Protein AF-A0A7Y5CDB3-F1 (afdb_monomer_lite)

Foldseek 3Di:
DFALDADPPPRDRDDKDQDPDPCPVVLVVCCVPVNDPVSVVVVVQSRQWIAHPPPRDIDGHPDQDADVLLVVLVVVLVVLVVVVVVVVVLVPDPCNCVVDPDDPVCVVVVVVCVVCVPVVCCVSVVVSVVSNVVSVCRNVVRSVVSSVVSVVVSVVCVPPPDPPPPPDDPPDDDDDDDD

Secondary structure (DSSP, 8-state):
---SS--TTT---S-EEE------THHHHIIIII-HHHHHHHHHHHTTEEEETTT--EEEPPPP---HHHHHHHHHHHHHHHHHHHHHHHHTSTTHHHHSPPPTTTHHHHHHHHH-HHHHHHHHHHHHHHHHHHHHHHHHHHHHHHHHHHHHHHHHGGG---------PPP-PPPP---

Structure (mmCIF, N/CA/C/O backbone):
data_AF-A0A7Y5CDB3-F1
#
_entry.id   AF-A0A7Y5CDB3-F1
#
loop_
_atom_site.group_PDB
_atom_site.id
_atom_site.type_symbol
_atom_site.label_atom_id
_atom_site.label_alt_id
_atom_site.label_comp_id
_atom_site.label_asym_id
_atom_site.label_entity_id
_atom_site.label_seq_id
_atom_site.pdbx_PDB_ins_code
_atom_site.Cartn_x
_atom_site.Cartn_y
_atom_site.Cartn_z
_atom_site.occupancy
_atom_site.B_iso_or_equiv
_atom_site.auth_seq_id
_atom_site.auth_comp_id
_atom_site.auth_asym_id
_atom_site.auth_atom_id
_atom_site.pdbx_PDB_model_num
ATOM 1 N N . MET A 1 1 ? -7.672 -7.671 26.912 1.00 63.53 1 MET A N 1
ATOM 2 C CA . MET A 1 1 ? -6.999 -6.680 26.036 1.00 63.53 1 MET A CA 1
ATOM 3 C C . MET A 1 1 ? -7.946 -5.506 25.843 1.00 63.53 1 MET A C 1
ATOM 5 O O . MET A 1 1 ? -9.115 -5.762 25.587 1.00 63.53 1 MET A O 1
ATOM 9 N N . LYS A 1 2 ? -7.475 -4.259 25.976 1.00 74.19 2 LYS A N 1
ATOM 10 C CA . LYS A 1 2 ? -8.302 -3.064 25.728 1.00 74.19 2 LYS A CA 1
ATOM 11 C C . LYS A 1 2 ? -8.372 -2.756 24.239 1.00 74.19 2 LYS A C 1
ATOM 13 O O . LYS A 1 2 ? -7.341 -2.780 23.561 1.00 74.19 2 LYS A O 1
ATOM 18 N N . TYR A 1 3 ? -9.566 -2.467 23.742 1.00 81.56 3 TYR A N 1
ATOM 19 C CA . TYR A 1 3 ? -9.772 -2.066 22.356 1.00 81.56 3 TYR A CA 1
ATOM 20 C C . TYR A 1 3 ? -9.602 -0.546 22.213 1.00 81.56 3 TYR A C 1
ATOM 22 O O . TYR A 1 3 ? -9.681 0.202 23.180 1.00 81.56 3 TYR A O 1
ATOM 30 N N . TYR A 1 4 ? -9.328 -0.069 20.996 1.00 79.25 4 TYR A N 1
ATOM 31 C CA . TYR A 1 4 ? -9.167 1.370 20.719 1.00 79.25 4 TYR A CA 1
ATOM 32 C C . TYR A 1 4 ? -10.506 2.118 20.600 1.00 79.25 4 TYR A C 1
ATOM 34 O O . TYR A 1 4 ? -10.528 3.291 20.246 1.00 79.25 4 TYR A O 1
ATOM 42 N N . PHE A 1 5 ? -11.619 1.425 20.822 1.00 83.94 5 PHE A N 1
ATOM 43 C CA . PHE A 1 5 ? -12.973 1.945 20.728 1.00 83.94 5 PHE A CA 1
ATOM 44 C C . PHE A 1 5 ? -13.783 1.442 21.923 1.00 83.94 5 PHE A C 1
ATOM 46 O O . PHE A 1 5 ? -13.434 0.431 22.531 1.00 83.94 5 PHE A O 1
ATOM 53 N N . GLN A 1 6 ? -14.859 2.156 22.236 1.00 86.81 6 GLN A N 1
ATOM 54 C CA . GLN A 1 6 ? -15.765 1.862 23.343 1.00 86.81 6 GLN A CA 1
ATOM 55 C C . GLN A 1 6 ? -17.145 1.483 22.813 1.00 86.81 6 GLN A C 1
ATOM 57 O O . GLN A 1 6 ? -17.542 1.923 21.731 1.00 86.81 6 GLN A O 1
ATOM 62 N N . CYS A 1 7 ? -17.895 0.706 23.594 1.00 88.44 7 CYS A N 1
ATOM 63 C CA . CYS A 1 7 ? -19.309 0.499 23.328 1.00 88.44 7 CYS A CA 1
ATOM 64 C C . CYS A 1 7 ? -20.045 1.853 23.387 1.00 88.44 7 CYS A C 1
ATOM 66 O O . CYS A 1 7 ? -19.911 2.573 24.380 1.00 88.44 7 CYS A O 1
ATOM 68 N N . PRO A 1 8 ? -20.852 2.222 22.377 1.00 87.12 8 PRO A N 1
ATOM 69 C CA . PRO A 1 8 ? -21.546 3.508 22.384 1.00 87.12 8 PRO A CA 1
ATOM 70 C C . PRO A 1 8 ? -22.568 3.628 23.525 1.00 87.12 8 PRO A C 1
ATOM 72 O O . PRO A 1 8 ? -22.784 4.746 23.999 1.00 87.12 8 PRO A O 1
ATOM 75 N N . HIS A 1 9 ? -23.128 2.501 23.985 1.00 90.06 9 HIS A N 1
ATOM 76 C CA . HIS A 1 9 ? -24.152 2.436 25.028 1.00 90.06 9 HIS A CA 1
ATOM 77 C C . HIS A 1 9 ? -23.565 2.345 26.445 1.00 90.06 9 HIS A C 1
ATOM 79 O O . HIS A 1 9 ? -23.739 3.277 27.220 1.00 90.06 9 HIS A O 1
ATOM 85 N N . CYS A 1 10 ? -22.818 1.283 26.779 1.00 88.88 10 CYS A N 1
ATOM 86 C CA . CYS A 1 10 ? -22.283 1.083 28.137 1.00 88.88 10 CYS A CA 1
ATOM 87 C C . CYS A 1 10 ? -20.869 1.649 28.370 1.00 88.88 10 CYS A C 1
ATOM 89 O O . CYS A 1 10 ? -20.342 1.523 29.469 1.00 88.88 10 CYS A O 1
ATOM 91 N N . LYS A 1 11 ? -20.227 2.242 27.350 1.00 85.38 11 LYS A N 1
ATOM 92 C CA . LYS A 1 11 ? -18.863 2.822 27.397 1.00 85.38 11 LYS A CA 1
ATOM 93 C C . LYS A 1 11 ? -17.719 1.864 27.756 1.00 85.38 11 LYS A C 1
ATOM 95 O O . LYS A 1 11 ? -16.574 2.303 27.834 1.00 85.38 11 LYS A O 1
ATOM 100 N N . GLN A 1 12 ? -17.982 0.567 27.883 1.00 87.50 12 GLN A N 1
ATOM 101 C CA . GLN A 1 12 ? -16.944 -0.435 28.114 1.00 87.50 12 GLN A CA 1
ATOM 102 C C . GLN A 1 12 ? -15.983 -0.530 26.913 1.00 87.50 12 GLN A C 1
ATOM 104 O O . GLN A 1 12 ? -16.419 -0.484 25.760 1.00 87.50 12 GLN A O 1
ATOM 109 N N . ASP A 1 13 ? -14.680 -0.650 27.177 1.00 83.81 13 ASP A N 1
ATOM 110 C CA . ASP A 1 13 ? -13.585 -0.811 26.198 1.00 83.81 13 ASP A CA 1
ATOM 111 C C . ASP A 1 13 ? -12.958 -2.221 26.212 1.00 83.81 13 ASP A C 1
ATOM 113 O O . ASP A 1 13 ? -11.983 -2.503 25.499 1.00 83.81 13 ASP A O 1
ATOM 117 N N . GLU A 1 14 ? -13.520 -3.115 27.021 1.00 79.31 14 GLU A N 1
ATOM 118 C CA . GLU A 1 14 ? -13.068 -4.481 27.258 1.00 79.31 14 GLU A CA 1
ATOM 119 C C . GLU A 1 14 ? -14.129 -5.486 26.785 1.00 79.31 14 GLU A C 1
ATOM 121 O O . GLU A 1 14 ? -15.318 -5.191 26.791 1.00 79.31 14 GLU A O 1
ATOM 126 N N . ALA A 1 15 ? -13.679 -6.667 26.345 1.00 83.75 15 ALA A N 1
ATOM 127 C CA . ALA A 1 15 ? -14.524 -7.793 25.931 1.00 83.75 15 ALA A CA 1
ATOM 128 C C . ALA A 1 15 ? -15.526 -7.489 24.789 1.00 83.75 15 ALA A C 1
ATOM 130 O O . ALA A 1 15 ? -16.730 -7.329 24.984 1.00 83.75 15 ALA A O 1
ATOM 131 N N . PHE A 1 16 ? -15.023 -7.498 23.550 1.00 88.88 16 PHE A N 1
ATOM 132 C CA . PHE A 1 16 ? -15.865 -7.538 22.350 1.00 88.88 16 PHE A CA 1
ATOM 133 C C . PHE A 1 16 ? -15.734 -8.888 21.654 1.00 88.88 16 PHE A C 1
ATOM 135 O O . PHE A 1 16 ? -14.619 -9.373 21.444 1.00 88.88 16 PHE A O 1
ATOM 142 N N . TYR A 1 17 ? -16.865 -9.453 21.241 1.00 90.06 17 TYR A N 1
ATOM 143 C CA . TYR A 1 17 ? -16.912 -10.694 20.477 1.00 90.06 17 TYR A CA 1
ATOM 144 C C . TYR A 1 17 ? -17.221 -10.404 19.003 1.00 90.06 17 TYR A C 1
ATOM 146 O O . TYR A 1 17 ? -18.023 -9.509 18.708 1.00 90.06 17 TYR A O 1
ATOM 154 N N . PRO A 1 18 ? -16.589 -11.123 18.059 1.00 86.44 18 PRO A N 1
ATOM 155 C CA . PRO A 1 18 ? -17.026 -11.089 16.671 1.00 86.44 18 PRO A CA 1
ATOM 156 C C . PRO A 1 18 ? -18.448 -11.651 16.580 1.00 86.44 18 PRO A C 1
ATOM 158 O O . PRO A 1 18 ? -18.768 -12.652 17.222 1.00 86.44 18 PRO A O 1
ATOM 161 N N . VAL A 1 19 ? -19.303 -11.007 15.788 1.00 84.25 19 VAL A N 1
ATOM 162 C CA . VAL A 1 19 ? -20.648 -11.525 15.523 1.00 84.25 19 VAL A CA 1
ATOM 163 C C . VAL A 1 19 ? -20.513 -12.676 14.531 1.00 84.25 19 VAL A C 1
ATOM 165 O O . VAL A 1 19 ? -20.134 -12.457 13.382 1.00 84.25 19 VAL A O 1
ATOM 168 N N . SER A 1 20 ? -20.806 -13.902 14.963 1.00 75.69 20 SER A N 1
ATOM 169 C CA . SER A 1 20 ? -20.933 -15.042 14.055 1.00 75.69 20 SER A CA 1
ATOM 170 C C . SER A 1 20 ? -22.286 -14.963 13.345 1.00 75.69 20 SER A C 1
ATOM 172 O O . SER A 1 20 ? -23.276 -15.535 13.802 1.00 75.69 20 SER A O 1
ATOM 174 N N . GLU A 1 21 ? -22.361 -14.215 12.248 1.00 70.44 21 GLU A N 1
ATOM 175 C CA . GLU A 1 21 ? -23.464 -14.397 11.303 1.00 70.44 21 GLU A CA 1
ATOM 176 C C . GLU A 1 21 ? -23.273 -15.757 10.621 1.00 70.44 21 GLU A C 1
ATOM 178 O O . GLU A 1 21 ? -22.163 -16.079 10.202 1.00 70.44 21 GLU A O 1
ATOM 183 N N . GLN A 1 22 ? -24.331 -16.567 10.505 1.00 65.44 22 GLN A N 1
ATOM 184 C CA . GLN A 1 22 ? -24.266 -17.779 9.687 1.00 65.44 22 GLN A CA 1
ATOM 185 C C . GLN A 1 22 ? -23.794 -17.394 8.279 1.00 65.44 22 GLN A C 1
ATOM 187 O O . GLN A 1 22 ? -24.375 -16.525 7.615 1.00 65.44 22 GLN A O 1
ATOM 192 N N . ASP A 1 23 ? -22.703 -18.016 7.838 1.00 63.00 23 ASP A N 1
ATOM 193 C CA . ASP A 1 23 ? -22.162 -17.875 6.493 1.00 63.00 23 ASP A CA 1
ATOM 194 C C . ASP A 1 23 ? -23.080 -18.603 5.507 1.00 63.00 23 ASP A C 1
ATOM 196 O O . ASP A 1 23 ? -22.761 -19.659 4.969 1.00 63.00 23 ASP A O 1
ATOM 200 N N . GLY A 1 24 ? -24.262 -18.034 5.253 1.00 67.19 24 GLY A N 1
ATOM 201 C CA . GLY A 1 24 ? -24.973 -18.323 4.016 1.00 67.19 24 GLY A CA 1
ATOM 202 C C . GLY A 1 24 ? -23.999 -18.012 2.885 1.00 67.19 24 GLY A C 1
ATOM 203 O O . GLY A 1 24 ? -23.435 -16.919 2.879 1.00 67.19 24 GLY A O 1
ATOM 204 N N . GLY A 1 25 ? -23.745 -18.968 1.985 1.00 80.62 25 GLY A N 1
ATOM 205 C CA . GLY A 1 25 ? -22.658 -18.980 0.985 1.00 80.62 25 GLY A CA 1
ATOM 206 C C . GLY A 1 25 ? -22.579 -17.802 -0.003 1.00 80.62 25 GLY A C 1
ATOM 207 O O . GLY A 1 25 ? -21.872 -17.883 -1.002 1.00 80.62 25 GLY A O 1
ATOM 208 N N . LEU A 1 26 ? -23.267 -16.698 0.278 1.00 82.75 26 LEU A N 1
ATOM 209 C CA . LEU A 1 26 ? -23.214 -15.396 -0.369 1.00 82.75 26 LEU A CA 1
ATOM 210 C C . LEU A 1 26 ? -21.781 -14.891 -0.576 1.00 82.75 26 LEU A C 1
ATOM 212 O O . LEU A 1 26 ? -21.491 -14.350 -1.635 1.00 82.75 26 LEU A O 1
ATOM 216 N N . GLY A 1 27 ? -20.869 -15.103 0.382 1.00 82.62 27 GLY A N 1
ATOM 217 C CA . GLY A 1 27 ? -19.456 -14.740 0.216 1.00 82.62 27 GLY A CA 1
ATOM 218 C C . GLY A 1 27 ? -18.797 -15.484 -0.951 1.00 82.62 27 GLY A C 1
ATOM 219 O O . GLY A 1 27 ? -18.164 -14.865 -1.803 1.00 82.62 27 GLY A O 1
ATOM 220 N N . CYS A 1 28 ? -19.010 -16.799 -1.046 1.00 83.56 28 CYS A N 1
ATOM 221 C CA . CYS A 1 28 ? -18.522 -17.598 -2.171 1.00 83.56 28 CYS A CA 1
ATOM 222 C C . CYS A 1 28 ? -19.228 -17.226 -3.480 1.00 83.56 28 CYS A C 1
ATOM 224 O O . CYS A 1 28 ? -18.566 -17.087 -4.503 1.00 83.56 28 CYS A O 1
ATOM 226 N N . ALA A 1 29 ? -20.545 -17.003 -3.454 1.00 87.06 29 ALA A N 1
ATOM 227 C CA . ALA A 1 29 ? -21.282 -16.556 -4.633 1.00 87.06 29 ALA A CA 1
ATOM 228 C C . ALA A 1 29 ? -20.768 -15.198 -5.146 1.00 87.06 29 ALA A C 1
ATOM 230 O O . ALA A 1 29 ? -20.569 -15.033 -6.344 1.00 87.06 29 ALA A O 1
ATOM 231 N N . LEU A 1 30 ? -20.472 -14.246 -4.259 1.00 86.50 30 LEU A N 1
ATOM 232 C CA . LEU A 1 30 ? -19.885 -12.955 -4.628 1.00 86.50 30 LEU A CA 1
ATOM 233 C C . LEU A 1 30 ? -18.486 -13.102 -5.224 1.00 86.50 30 LEU A C 1
ATOM 235 O O . LEU A 1 30 ? -18.168 -12.399 -6.177 1.00 86.50 30 LEU A O 1
ATOM 239 N N . LEU A 1 31 ? -17.669 -14.022 -4.710 1.00 87.38 31 LEU A N 1
ATOM 240 C CA . LEU A 1 31 ? -16.352 -14.294 -5.282 1.00 87.38 31 LEU A CA 1
ATOM 241 C C . LEU A 1 31 ? -16.459 -14.882 -6.696 1.00 87.38 31 LEU A C 1
ATOM 243 O O . LEU A 1 31 ? -15.738 -14.446 -7.589 1.00 87.38 31 LEU A O 1
ATOM 247 N N . VAL A 1 32 ? -17.365 -15.843 -6.897 1.00 89.62 32 VAL A N 1
ATOM 248 C CA . VAL A 1 32 ? -17.534 -16.556 -8.174 1.00 89.62 32 VAL A CA 1
ATOM 249 C C . VAL A 1 32 ? -18.219 -15.684 -9.230 1.00 89.62 32 VAL A C 1
ATOM 251 O O . VAL A 1 32 ? -17.767 -15.652 -10.369 1.00 89.62 32 VAL A O 1
ATOM 254 N N . PHE A 1 33 ? -19.285 -14.963 -8.869 1.00 90.06 33 PHE A N 1
ATOM 255 C CA . PHE A 1 33 ? -20.099 -14.197 -9.821 1.00 90.06 33 PHE A CA 1
ATOM 256 C C . PHE A 1 33 ? -19.750 -12.704 -9.881 1.00 90.06 33 PHE A C 1
ATOM 258 O O . PHE A 1 33 ? -19.942 -12.078 -10.918 1.00 90.06 33 PHE A O 1
ATOM 265 N N . GLY A 1 34 ? -19.247 -12.117 -8.791 1.00 84.50 34 GLY A N 1
ATOM 266 C CA . GLY A 1 34 ? -18.877 -10.697 -8.717 1.00 84.50 34 GLY A CA 1
ATOM 267 C C . GLY A 1 34 ? -17.373 -10.430 -8.842 1.00 84.50 34 GLY A C 1
ATOM 268 O O . GLY A 1 34 ? -16.965 -9.301 -9.115 1.00 84.50 34 GLY A O 1
ATOM 269 N N . GLY A 1 35 ? -16.532 -11.447 -8.650 1.00 88.44 35 GLY A N 1
ATOM 270 C CA . GLY A 1 35 ? -15.079 -11.308 -8.647 1.00 88.44 35 GLY A CA 1
ATOM 271 C C . GLY A 1 35 ? -14.511 -10.738 -7.340 1.00 88.44 35 GLY A C 1
ATOM 272 O O . GLY A 1 35 ? -15.189 -10.595 -6.321 1.00 88.44 35 GLY A O 1
ATOM 273 N N . LEU A 1 36 ? -13.214 -10.415 -7.363 1.00 81.94 36 LEU A N 1
ATOM 274 C CA . LEU A 1 36 ? -12.442 -10.082 -6.157 1.00 81.94 36 LEU A CA 1
ATOM 275 C C . LEU A 1 36 ? -12.885 -8.777 -5.481 1.00 81.94 36 LEU A C 1
ATOM 277 O O . LEU A 1 36 ? -12.948 -8.716 -4.256 1.00 81.94 36 LEU A O 1
ATOM 281 N N . ILE A 1 37 ? -13.199 -7.734 -6.254 1.00 84.50 37 ILE A N 1
ATOM 282 C CA . ILE A 1 37 ? -13.542 -6.410 -5.709 1.00 84.50 37 ILE A CA 1
ATOM 283 C C . ILE A 1 37 ? -14.800 -6.467 -4.822 1.00 84.50 37 ILE A C 1
ATOM 285 O O . ILE A 1 37 ? -14.699 -6.106 -3.645 1.00 84.50 37 ILE A O 1
ATOM 289 N N . PRO A 1 38 ? -15.971 -6.928 -5.307 1.00 82.12 38 PRO A N 1
ATOM 290 C CA . PRO A 1 38 ? -17.166 -7.003 -4.468 1.00 82.12 38 PRO A CA 1
ATOM 291 C C . PRO A 1 38 ? -17.021 -8.016 -3.330 1.00 82.12 38 PRO A C 1
ATOM 293 O O . PRO A 1 38 ? -17.551 -7.772 -2.248 1.00 82.12 38 PRO A O 1
ATOM 296 N N . PHE A 1 39 ? -16.250 -9.093 -3.514 1.00 84.69 39 PHE A N 1
ATOM 297 C CA . PHE A 1 39 ? -15.929 -10.022 -2.430 1.00 84.69 39 PHE A CA 1
ATOM 298 C C . PHE A 1 39 ? -15.174 -9.339 -1.278 1.00 84.69 39 PHE A C 1
ATOM 300 O O . PHE A 1 39 ? -15.573 -9.463 -0.119 1.00 84.69 39 PHE A O 1
ATOM 307 N N . PHE A 1 40 ? -14.120 -8.572 -1.578 1.00 83.19 40 PHE A N 1
ATOM 308 C CA . PHE A 1 40 ? -13.369 -7.841 -0.554 1.00 83.19 40 PHE A CA 1
ATOM 309 C C . PHE A 1 40 ? -14.214 -6.766 0.133 1.00 83.19 40 PHE A C 1
ATOM 311 O O . PHE A 1 40 ? -14.093 -6.577 1.345 1.00 83.19 40 PHE A O 1
ATOM 318 N N . LEU A 1 41 ? -15.080 -6.075 -0.614 1.00 83.31 41 LEU A N 1
ATOM 319 C CA . LEU A 1 41 ? -16.009 -5.099 -0.040 1.00 83.31 41 LEU A CA 1
ATOM 320 C C . LEU A 1 41 ? -17.002 -5.768 0.918 1.00 83.31 41 LEU A C 1
ATOM 322 O O . LEU A 1 41 ? -17.191 -5.279 2.032 1.00 83.31 41 LEU A O 1
ATOM 326 N N . PHE A 1 42 ? -17.569 -6.909 0.523 1.00 83.75 42 PHE A N 1
ATOM 327 C CA . PHE A 1 42 ? -18.494 -7.680 1.350 1.00 83.75 42 PHE A CA 1
ATOM 328 C C . PHE A 1 42 ? -17.828 -8.228 2.617 1.00 83.75 42 PHE A C 1
ATOM 330 O O . PHE A 1 42 ? -18.349 -8.056 3.720 1.00 83.75 42 PHE A O 1
ATOM 337 N N . GLN A 1 43 ? -16.638 -8.825 2.490 1.00 81.81 43 GLN A N 1
ATOM 338 C CA . GLN A 1 43 ? -15.878 -9.277 3.655 1.00 81.81 43 GLN A CA 1
ATOM 339 C C . GLN A 1 43 ? -15.577 -8.125 4.613 1.00 81.81 43 GLN A C 1
ATOM 341 O O . GLN A 1 43 ? -15.732 -8.270 5.827 1.00 81.81 43 GLN A O 1
ATOM 346 N N . ARG A 1 44 ? -15.163 -6.969 4.085 1.00 80.50 44 ARG A N 1
ATOM 347 C CA . ARG A 1 44 ? -14.832 -5.807 4.909 1.00 80.50 44 ARG A CA 1
ATOM 348 C C . ARG A 1 44 ? -16.016 -5.354 5.765 1.00 80.50 44 ARG A C 1
ATOM 350 O O . ARG A 1 44 ? -15.777 -4.984 6.911 1.00 80.50 44 ARG A O 1
ATOM 357 N N . ASP A 1 45 ? -17.241 -5.379 5.243 1.00 77.31 45 ASP A N 1
ATOM 358 C CA . ASP A 1 45 ? -18.436 -5.003 6.012 1.00 77.31 45 ASP A CA 1
ATOM 359 C C . ASP A 1 45 ? -18.726 -6.004 7.143 1.00 77.31 45 ASP A C 1
ATOM 361 O O . ASP A 1 45 ? -18.925 -5.609 8.295 1.00 77.31 45 ASP A O 1
ATOM 365 N N . ARG A 1 46 ? -18.625 -7.314 6.866 1.00 76.19 46 ARG A N 1
ATOM 366 C CA . ARG A 1 46 ? -18.830 -8.355 7.889 1.00 76.19 46 ARG A CA 1
ATOM 367 C C . ARG A 1 46 ? -17.827 -8.277 9.037 1.00 76.19 46 ARG A C 1
ATOM 369 O O . ARG A 1 46 ? -18.224 -8.308 10.200 1.00 76.19 46 ARG A O 1
ATOM 376 N N . PHE A 1 47 ? -16.538 -8.099 8.744 1.00 75.12 47 PHE A N 1
ATOM 377 C CA . PHE A 1 47 ? -15.499 -8.018 9.783 1.00 75.12 47 PHE A CA 1
ATOM 378 C C . PHE A 1 47 ? -15.544 -6.741 10.627 1.00 75.12 47 PHE A C 1
ATOM 380 O O . PHE A 1 47 ? -14.781 -6.607 11.591 1.00 75.12 47 PHE A O 1
ATOM 387 N N . GLN A 1 48 ? -16.404 -5.785 10.277 1.00 83.81 48 GLN A N 1
ATOM 388 C CA . GLN A 1 48 ? -16.570 -4.571 11.059 1.00 83.81 48 GLN A CA 1
ATOM 389 C C . GLN A 1 48 ? -17.586 -4.730 12.186 1.00 83.81 48 GLN A C 1
ATOM 391 O O . GLN A 1 48 ? -17.521 -3.944 13.119 1.00 83.81 48 GLN A O 1
ATOM 396 N N . ARG A 1 49 ? -18.470 -5.730 12.202 1.00 87.19 49 ARG A N 1
ATOM 397 C CA . ARG A 1 49 ? -19.469 -5.847 13.278 1.00 87.19 49 ARG A CA 1
ATOM 398 C C . ARG A 1 49 ? -18.892 -6.525 14.517 1.00 87.19 49 ARG A C 1
ATOM 400 O O . ARG A 1 49 ? -18.282 -7.590 14.442 1.00 87.19 49 ARG A O 1
ATOM 407 N N . VAL A 1 50 ? -19.100 -5.905 15.672 1.00 90.44 50 VAL A N 1
ATOM 408 C CA . VAL A 1 50 ? -18.677 -6.424 16.976 1.00 90.44 50 VAL A CA 1
ATOM 409 C C . VAL A 1 50 ? -19.830 -6.350 17.967 1.00 90.44 50 VAL A C 1
ATOM 411 O O . VAL A 1 50 ? -20.641 -5.424 17.922 1.00 90.44 50 VAL A O 1
ATOM 414 N N . GLN A 1 51 ? -19.900 -7.327 18.866 1.00 93.00 51 GLN A N 1
ATOM 415 C CA . GLN A 1 51 ? -20.867 -7.363 19.955 1.00 93.00 51 GLN A CA 1
ATOM 416 C C . GLN A 1 51 ? -20.174 -7.063 21.284 1.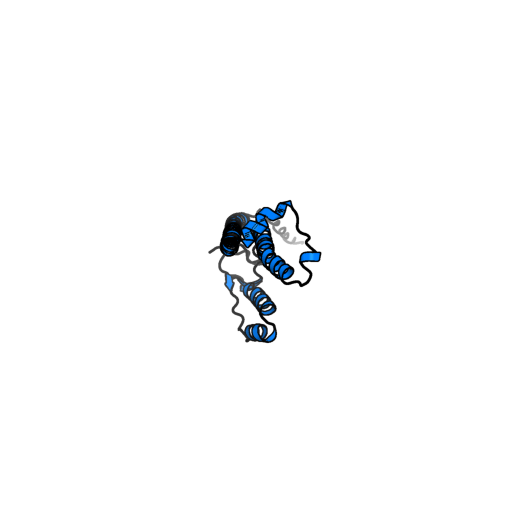00 93.00 51 GLN A C 1
ATOM 418 O O . GLN A 1 51 ? -19.141 -7.656 21.600 1.00 93.00 51 GLN A O 1
ATOM 423 N N . CYS A 1 52 ? -20.743 -6.151 22.071 1.00 91.44 52 CYS A N 1
ATOM 424 C CA . CYS A 1 52 ? -20.298 -5.897 23.442 1.00 91.44 52 CYS A CA 1
ATOM 425 C C . CYS A 1 52 ? -20.668 -7.076 24.361 1.00 91.44 52 CYS A C 1
ATOM 427 O O . CYS A 1 52 ? -21.802 -7.555 24.306 1.00 91.44 52 CYS A O 1
ATOM 429 N N . ALA A 1 53 ? -19.737 -7.536 25.202 1.00 92.56 53 ALA A N 1
ATOM 430 C CA . ALA A 1 53 ? -19.984 -8.621 26.154 1.00 92.56 53 ALA A CA 1
ATOM 431 C C . ALA A 1 53 ? -21.053 -8.270 27.200 1.00 92.56 53 ALA A C 1
ATOM 433 O O . ALA A 1 53 ? -21.925 -9.098 27.466 1.00 92.56 53 ALA A O 1
ATOM 434 N N . ASP A 1 54 ? -21.011 -7.045 27.734 1.00 91.56 54 ASP A N 1
ATOM 435 C CA . ASP A 1 54 ? -21.869 -6.628 28.844 1.00 91.56 54 ASP A CA 1
ATOM 436 C C . ASP A 1 54 ? -23.293 -6.303 28.386 1.00 91.56 54 ASP A C 1
ATOM 438 O O . ASP A 1 54 ? -24.254 -6.946 28.800 1.00 91.56 54 ASP A O 1
ATOM 442 N N . CYS A 1 55 ? -23.452 -5.316 27.497 1.00 91.94 55 CYS A N 1
ATOM 443 C CA . CYS A 1 55 ? -24.780 -4.839 27.089 1.00 91.94 55 CYS A CA 1
ATOM 444 C C . CYS A 1 55 ? -25.348 -5.546 25.850 1.00 91.94 55 CYS A C 1
ATOM 446 O O . CYS A 1 55 ? -26.438 -5.203 25.398 1.00 91.94 55 CYS A O 1
ATOM 448 N N . ARG A 1 56 ? -24.603 -6.493 25.257 1.00 93.12 56 ARG A N 1
ATOM 449 C CA . ARG A 1 56 ? -24.987 -7.264 24.056 1.00 93.12 56 ARG A CA 1
ATOM 450 C C . ARG A 1 56 ? -25.292 -6.446 22.800 1.00 93.12 56 ARG A C 1
ATOM 452 O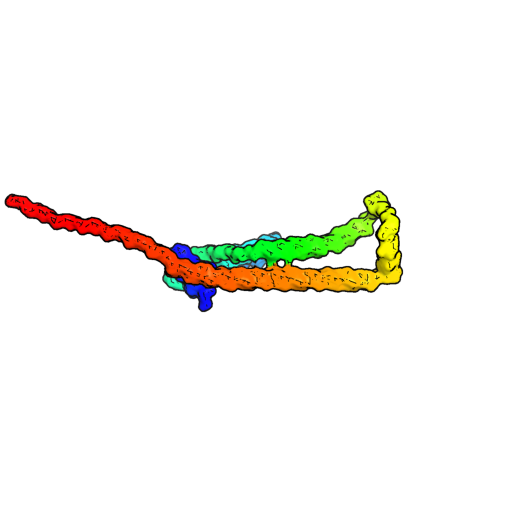 O . ARG A 1 56 ? -25.668 -7.036 21.786 1.00 93.12 56 ARG A O 1
ATOM 459 N N . LEU A 1 57 ? -25.062 -5.133 22.822 1.00 91.81 57 LEU A N 1
ATOM 460 C CA . LEU A 1 57 ? -25.241 -4.264 21.666 1.00 91.81 57 LEU A CA 1
ATOM 461 C C . LEU A 1 57 ? -24.275 -4.655 20.543 1.00 91.81 57 LEU A C 1
ATOM 463 O O . LEU A 1 57 ? -23.062 -4.755 20.759 1.00 91.81 57 LEU A O 1
ATOM 467 N N . ILE A 1 58 ? -24.825 -4.828 19.343 1.00 91.38 58 ILE A N 1
ATOM 468 C CA . ILE A 1 58 ? -24.072 -5.038 18.108 1.00 91.38 58 ILE A CA 1
ATOM 469 C C . ILE A 1 58 ? -23.873 -3.684 17.437 1.00 91.38 58 ILE A C 1
ATOM 471 O O . ILE A 1 58 ? -24.831 -2.942 17.228 1.00 91.38 58 ILE A O 1
ATOM 475 N N . PHE A 1 59 ? -22.634 -3.358 17.091 1.00 88.88 59 PHE A N 1
ATOM 476 C CA . PHE A 1 59 ? -22.318 -2.119 16.392 1.00 88.88 59 PHE A CA 1
ATOM 477 C C . PHE A 1 59 ? -21.139 -2.301 15.439 1.00 88.88 59 PHE A C 1
ATOM 479 O O . PHE A 1 59 ? -20.339 -3.233 15.559 1.00 88.88 59 PHE A O 1
ATOM 486 N N . SER A 1 60 ? -21.032 -1.389 14.476 1.00 85.56 60 SER A N 1
ATOM 487 C CA . SER A 1 60 ? -19.904 -1.355 13.553 1.00 85.56 60 SER A CA 1
ATOM 488 C C . SER A 1 60 ? -18.685 -0.745 14.237 1.00 85.56 60 SER A C 1
ATOM 490 O O . SER A 1 60 ? -18.711 0.378 14.741 1.00 85.56 60 SER A O 1
ATOM 492 N N . LYS A 1 61 ? -17.592 -1.499 14.227 1.00 85.25 61 LYS A N 1
ATOM 493 C CA . LYS A 1 61 ? -16.264 -1.091 14.650 1.00 85.25 61 LYS A CA 1
ATOM 494 C C . LYS A 1 61 ? -15.883 0.183 13.897 1.00 85.25 61 LYS A C 1
ATOM 496 O O . LYS A 1 61 ? -15.904 0.184 12.662 1.00 85.25 61 LYS A O 1
ATOM 501 N N . PRO A 1 62 ? -15.503 1.255 14.607 1.00 81.50 62 PRO A N 1
ATOM 502 C CA . PRO A 1 62 ? -15.099 2.482 13.947 1.00 81.50 62 PRO A CA 1
ATOM 503 C C . PRO A 1 62 ? -13.873 2.222 13.059 1.00 81.50 62 PRO A C 1
ATOM 505 O O . PRO A 1 62 ? -13.038 1.373 13.387 1.00 81.50 62 PRO A O 1
ATOM 508 N N . PRO A 1 63 ? -13.735 2.932 11.928 1.00 76.56 63 PRO A N 1
ATOM 509 C CA . PRO A 1 63 ? -12.579 2.770 11.062 1.00 76.56 63 PRO A CA 1
ATOM 510 C C . PRO A 1 63 ? -11.301 3.099 11.837 1.00 76.56 63 PRO A C 1
ATOM 512 O O . PRO A 1 63 ? -11.228 4.099 12.550 1.00 76.56 63 PRO A O 1
ATOM 515 N N . ILE A 1 64 ? -10.269 2.266 11.678 1.00 74.25 64 ILE A N 1
ATOM 516 C CA . ILE A 1 64 ? -8.957 2.536 12.273 1.00 74.25 64 ILE A CA 1
ATOM 517 C C . ILE A 1 64 ? -8.446 3.836 11.641 1.00 74.25 64 ILE A C 1
ATOM 519 O O . ILE A 1 64 ? -8.293 3.880 10.417 1.00 74.25 64 ILE A O 1
ATOM 523 N N . PRO A 1 65 ? -8.171 4.899 12.413 1.00 68.19 65 PRO A N 1
ATOM 524 C CA . PRO A 1 65 ? -7.698 6.140 11.831 1.00 68.19 65 PRO A CA 1
ATOM 525 C C . PRO A 1 65 ? -6.284 5.925 11.299 1.00 68.19 65 PRO A C 1
ATOM 527 O O . PRO A 1 65 ? -5.308 5.818 12.044 1.00 68.19 65 PRO A O 1
ATOM 530 N N . TYR A 1 66 ? -6.180 5.866 9.979 1.00 67.94 66 TYR A N 1
ATOM 531 C CA . TYR A 1 66 ? -4.912 5.752 9.277 1.00 67.94 66 TYR A CA 1
ATOM 532 C C . TYR A 1 66 ? -4.044 6.981 9.547 1.00 67.94 66 TYR A C 1
ATOM 534 O O . TYR A 1 66 ? -4.541 8.107 9.667 1.00 67.94 66 TYR A O 1
ATOM 542 N N . ALA A 1 67 ? -2.735 6.785 9.679 1.00 78.12 67 ALA A N 1
ATOM 543 C CA . ALA A 1 67 ? -1.805 7.905 9.677 1.00 78.12 67 ALA A CA 1
ATOM 544 C C . ALA A 1 67 ? -1.780 8.528 8.267 1.00 78.12 67 ALA A C 1
ATOM 546 O O . ALA A 1 67 ? -1.789 7.794 7.279 1.00 78.12 67 ALA A O 1
ATOM 547 N N . MET A 1 68 ? -1.771 9.864 8.155 1.00 78.94 68 MET A N 1
ATOM 548 C CA . MET A 1 68 ? -1.685 10.535 6.843 1.00 78.94 68 MET A CA 1
ATOM 549 C C . MET A 1 68 ? -0.420 10.103 6.091 1.00 78.94 68 MET A C 1
ATOM 551 O O . MET A 1 68 ? -0.468 9.814 4.903 1.00 78.94 68 MET A O 1
ATOM 555 N N . THR A 1 69 ? 0.676 9.930 6.824 1.00 77.94 69 THR A N 1
ATOM 556 C CA . THR A 1 69 ? 1.941 9.334 6.374 1.00 77.94 69 THR A CA 1
ATOM 557 C C . THR A 1 69 ? 1.767 7.956 5.735 1.00 77.94 69 THR A C 1
ATOM 559 O O . THR A 1 69 ? 2.339 7.702 4.683 1.00 77.94 69 THR A O 1
ATOM 562 N N . ALA A 1 70 ? 0.949 7.072 6.317 1.00 74.38 70 ALA A N 1
ATOM 563 C CA . ALA A 1 70 ? 0.694 5.750 5.748 1.00 74.38 70 ALA A CA 1
ATOM 564 C C . ALA A 1 70 ? -0.104 5.837 4.437 1.00 74.38 70 ALA A C 1
ATOM 566 O O . ALA A 1 70 ? 0.163 5.073 3.516 1.00 74.38 70 ALA A O 1
ATOM 567 N N . ARG A 1 71 ? -1.044 6.787 4.318 1.00 78.19 71 ARG A N 1
ATOM 568 C CA . ARG A 1 71 ? -1.757 7.033 3.051 1.00 78.19 71 ARG A CA 1
ATOM 569 C C . ARG A 1 71 ? -0.814 7.548 1.970 1.00 78.19 71 ARG A C 1
ATOM 571 O O . ARG A 1 71 ? -0.821 7.007 0.873 1.00 78.19 71 ARG A O 1
ATOM 578 N N . VAL A 1 72 ? 0.009 8.545 2.297 1.00 82.62 72 VAL A N 1
ATOM 579 C CA . VAL A 1 72 ? 1.002 9.099 1.367 1.00 82.62 72 VAL A CA 1
ATOM 580 C C . VAL A 1 72 ? 1.971 8.010 0.913 1.00 82.62 72 VAL A C 1
ATOM 582 O O . VAL A 1 72 ? 2.183 7.868 -0.283 1.00 82.62 72 VAL A O 1
ATOM 585 N N . ALA A 1 73 ? 2.482 7.185 1.831 1.00 82.12 73 ALA A N 1
ATOM 586 C CA . ALA A 1 73 ? 3.376 6.080 1.493 1.00 82.12 73 ALA A CA 1
ATOM 587 C C . ALA A 1 73 ? 2.721 5.062 0.544 1.00 82.12 73 ALA A C 1
ATOM 589 O O . ALA A 1 73 ? 3.354 4.637 -0.417 1.00 82.12 73 ALA A O 1
ATOM 590 N N . VAL A 1 74 ? 1.452 4.701 0.768 1.00 81.19 74 VAL A N 1
ATOM 591 C CA . VAL A 1 74 ? 0.713 3.794 -0.129 1.00 81.19 74 VAL A CA 1
ATOM 592 C C . VAL A 1 74 ? 0.523 4.406 -1.515 1.00 81.19 74 VAL A C 1
ATOM 594 O O . VAL A 1 74 ? 0.762 3.727 -2.508 1.00 81.19 74 VAL A O 1
ATOM 597 N N . VAL A 1 75 ? 0.147 5.684 -1.599 1.00 84.44 75 VAL A N 1
ATOM 598 C CA . VAL A 1 75 ? 0.022 6.382 -2.889 1.00 84.44 75 VAL A CA 1
ATOM 599 C C . VAL A 1 75 ? 1.369 6.433 -3.609 1.00 84.44 75 VAL A C 1
ATOM 601 O O . VAL A 1 75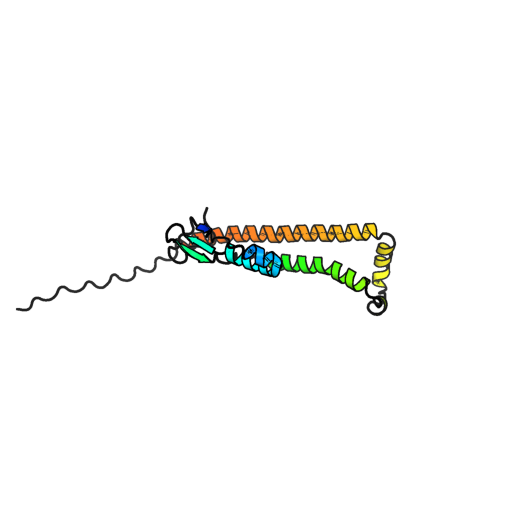 ? 1.427 6.146 -4.801 1.00 84.44 75 VAL A O 1
ATOM 604 N N . LEU A 1 76 ? 2.458 6.719 -2.889 1.00 86.31 76 LEU A N 1
ATOM 605 C CA . LEU A 1 76 ? 3.804 6.725 -3.460 1.00 86.31 76 LEU A CA 1
ATOM 606 C C . LEU A 1 76 ? 4.199 5.341 -3.988 1.00 86.31 76 LEU A C 1
ATOM 608 O O . LEU A 1 76 ? 4.729 5.243 -5.087 1.00 86.31 76 LEU A O 1
ATOM 612 N N . MET A 1 77 ? 3.898 4.271 -3.243 1.00 84.31 77 MET A N 1
ATOM 613 C CA . MET A 1 77 ? 4.136 2.895 -3.689 1.00 84.31 77 MET A CA 1
ATOM 614 C C . MET A 1 77 ? 3.356 2.565 -4.968 1.00 84.31 77 MET A C 1
ATOM 616 O O . MET A 1 77 ? 3.914 1.941 -5.866 1.00 84.31 77 MET A O 1
ATOM 620 N N . ILE A 1 78 ? 2.098 3.006 -5.078 1.00 86.50 78 ILE A N 1
ATOM 621 C CA . ILE A 1 78 ? 1.286 2.816 -6.290 1.00 86.50 78 ILE A CA 1
ATOM 622 C C . ILE A 1 78 ? 1.889 3.586 -7.469 1.00 86.50 78 ILE A C 1
ATOM 624 O O . ILE A 1 78 ? 2.039 3.014 -8.542 1.00 86.50 78 ILE A O 1
ATOM 628 N N . LEU A 1 79 ? 2.269 4.853 -7.277 1.00 88.75 79 LEU A N 1
ATOM 629 C CA . LEU A 1 79 ? 2.869 5.675 -8.332 1.00 88.75 79 LEU A CA 1
ATOM 630 C C . LEU A 1 79 ? 4.201 5.096 -8.816 1.00 88.75 79 LEU A C 1
ATOM 632 O O . LEU A 1 79 ? 4.399 4.936 -10.017 1.00 88.75 79 LEU A O 1
ATOM 636 N N . ILE A 1 80 ? 5.084 4.730 -7.885 1.00 88.56 80 ILE A N 1
ATOM 637 C CA . ILE A 1 80 ? 6.380 4.114 -8.190 1.00 88.56 80 ILE A CA 1
ATOM 638 C C . ILE A 1 80 ? 6.185 2.763 -8.887 1.00 88.56 80 ILE A C 1
ATOM 640 O O . ILE A 1 80 ? 6.918 2.458 -9.820 1.00 88.56 80 ILE A O 1
ATOM 644 N N . GLY A 1 81 ? 5.194 1.965 -8.480 1.00 84.00 81 GLY A N 1
ATOM 645 C CA . GLY A 1 81 ? 4.885 0.681 -9.116 1.00 84.00 81 GLY A CA 1
ATOM 646 C C . GLY A 1 81 ? 4.216 0.803 -10.490 1.00 84.00 81 GLY A C 1
ATOM 647 O O . GLY A 1 81 ? 4.435 -0.042 -11.353 1.00 84.00 81 GLY A O 1
ATOM 648 N N . ALA A 1 82 ? 3.428 1.855 -10.723 1.00 88.25 82 ALA A N 1
ATOM 649 C CA . ALA A 1 82 ? 2.787 2.118 -12.011 1.00 88.25 82 ALA A CA 1
ATOM 650 C C . ALA A 1 82 ? 3.775 2.644 -13.062 1.00 88.25 82 ALA A C 1
ATOM 652 O O . ALA A 1 82 ? 3.578 2.431 -14.254 1.00 88.25 82 ALA A O 1
ATOM 653 N N . LEU A 1 83 ? 4.849 3.303 -12.626 1.00 86.38 83 LEU A N 1
ATOM 654 C CA . LEU A 1 83 ? 5.839 3.944 -13.489 1.00 86.38 83 LEU A CA 1
ATOM 655 C C . LEU A 1 83 ? 6.536 2.961 -14.462 1.00 86.38 83 LEU A C 1
ATOM 657 O O . LEU A 1 83 ? 6.538 3.231 -15.662 1.00 86.38 83 LEU A O 1
ATOM 661 N N . PRO A 1 84 ? 7.045 1.790 -14.023 1.00 83.94 84 PRO A N 1
ATOM 662 C CA . PRO A 1 84 ? 7.587 0.771 -14.923 1.00 83.94 84 PRO A CA 1
ATOM 663 C C . PRO A 1 84 ? 6.549 0.213 -15.900 1.00 83.94 84 PRO A C 1
ATOM 665 O O . PRO A 1 84 ? 6.869 -0.012 -17.062 1.00 83.94 84 PRO A O 1
ATOM 668 N N . LEU A 1 85 ? 5.305 0.011 -15.448 1.00 86.19 85 LEU A N 1
ATOM 669 C CA . LEU A 1 85 ? 4.216 -0.475 -16.304 1.00 86.19 85 LEU A CA 1
ATOM 670 C C . LEU A 1 85 ? 3.871 0.543 -17.390 1.00 86.19 85 LEU A C 1
ATOM 672 O O . LEU A 1 85 ? 3.656 0.173 -18.540 1.00 86.19 85 LEU A O 1
ATOM 676 N N . PHE A 1 86 ? 3.855 1.823 -17.030 1.00 87.00 86 PHE A N 1
ATOM 677 C CA . PHE A 1 86 ? 3.640 2.921 -17.959 1.00 87.00 86 PHE A CA 1
ATOM 678 C C . PHE A 1 86 ? 4.761 3.008 -19.000 1.00 87.00 86 PHE A C 1
ATOM 680 O O . PHE A 1 86 ? 4.477 3.090 -20.192 1.00 87.00 86 PHE A O 1
ATOM 687 N N . PHE A 1 87 ? 6.026 2.914 -18.579 1.00 82.81 87 PHE A N 1
ATOM 688 C CA . PHE A 1 87 ? 7.153 2.884 -19.514 1.00 82.81 87 PHE A CA 1
ATOM 689 C C . PHE A 1 87 ? 7.122 1.659 -20.427 1.00 82.81 87 PHE A C 1
ATOM 691 O O . PHE A 1 87 ? 7.317 1.799 -21.630 1.00 82.81 87 PHE A O 1
ATOM 698 N N . PHE A 1 88 ? 6.810 0.479 -19.891 1.00 84.75 88 PHE A N 1
ATOM 699 C CA . PHE A 1 88 ? 6.634 -0.731 -20.692 1.00 84.75 88 PHE A CA 1
ATOM 700 C C . PHE A 1 88 ? 5.496 -0.582 -21.709 1.00 84.75 88 PHE A C 1
ATOM 702 O O . PHE A 1 88 ? 5.625 -0.996 -22.858 1.00 84.75 88 PHE A O 1
ATOM 709 N N . TYR A 1 89 ? 4.383 0.037 -21.314 1.00 88.31 89 TYR A N 1
ATOM 710 C CA . TYR A 1 89 ? 3.274 0.319 -22.219 1.00 88.31 89 TYR A CA 1
ATOM 711 C C . TYR A 1 89 ? 3.686 1.267 -23.351 1.00 88.31 89 TYR A C 1
ATOM 713 O O . TYR A 1 89 ? 3.400 0.982 -24.510 1.00 88.31 89 TYR A O 1
ATOM 721 N N . ILE A 1 90 ? 4.382 2.362 -23.027 1.00 84.25 90 ILE A N 1
ATOM 722 C CA . ILE A 1 90 ? 4.844 3.345 -24.012 1.00 84.25 90 ILE A CA 1
ATOM 723 C C . ILE A 1 90 ? 5.885 2.749 -24.970 1.00 84.25 90 ILE A C 1
ATOM 725 O O . ILE A 1 90 ? 5.794 2.987 -26.169 1.00 84.25 90 ILE A O 1
ATOM 729 N N . GLN A 1 91 ? 6.832 1.945 -24.477 1.00 81.06 91 GLN A N 1
ATOM 730 C CA . GLN A 1 91 ? 7.857 1.309 -25.318 1.00 81.06 91 GLN A CA 1
ATOM 731 C C . GLN A 1 91 ? 7.282 0.323 -26.340 1.00 81.06 91 GLN A C 1
ATOM 733 O O . GLN A 1 91 ? 7.899 0.086 -27.371 1.00 81.06 91 GLN A O 1
ATOM 738 N N . ASN A 1 92 ? 6.111 -0.255 -26.068 1.00 85.19 92 ASN A N 1
ATOM 739 C CA . ASN A 1 92 ? 5.447 -1.172 -26.992 1.00 85.19 92 ASN A CA 1
ATOM 740 C C . ASN A 1 92 ? 4.542 -0.456 -28.015 1.00 85.19 92 ASN A C 1
ATOM 742 O O . ASN A 1 92 ? 3.865 -1.127 -28.792 1.00 85.19 92 ASN A O 1
ATOM 746 N N . GLN A 1 93 ? 4.492 0.882 -28.021 1.00 87.94 93 GLN A N 1
ATOM 747 C CA . GLN A 1 93 ? 3.744 1.638 -29.028 1.00 87.94 93 GLN A CA 1
ATOM 748 C C . GLN A 1 93 ? 4.556 1.769 -30.329 1.00 87.94 93 GLN A C 1
ATOM 750 O O . GLN A 1 93 ? 5.743 2.092 -30.270 1.00 87.94 93 GLN A O 1
ATOM 755 N N . PRO A 1 94 ? 3.929 1.581 -31.505 1.00 84.12 94 PRO A N 1
ATOM 756 C CA . PRO A 1 94 ? 4.619 1.618 -32.798 1.00 84.12 94 PRO A CA 1
ATOM 757 C C . PRO A 1 94 ? 5.227 2.989 -33.133 1.00 84.12 94 PRO A C 1
ATOM 759 O O . PRO A 1 94 ? 6.200 3.052 -33.875 1.00 84.12 94 PRO A O 1
ATOM 762 N N . ASP A 1 95 ? 4.703 4.069 -32.546 1.00 84.56 95 ASP A N 1
ATOM 763 C CA . ASP A 1 95 ? 5.106 5.451 -32.834 1.00 84.56 95 ASP A CA 1
ATOM 764 C C . ASP A 1 95 ? 6.002 6.077 -31.747 1.00 84.56 95 ASP A C 1
ATOM 766 O O . ASP A 1 95 ? 6.125 7.302 -31.674 1.00 84.56 95 ASP A O 1
ATOM 770 N N . TYR A 1 96 ? 6.629 5.266 -30.887 1.00 79.44 96 TYR A N 1
ATOM 771 C CA . TYR A 1 96 ? 7.439 5.740 -29.755 1.00 79.44 96 TYR A CA 1
ATOM 772 C C . TYR A 1 96 ? 8.481 6.806 -30.145 1.00 79.44 96 TYR A C 1
ATOM 774 O O . TYR A 1 96 ? 8.524 7.878 -29.534 1.00 79.44 96 TYR A O 1
ATOM 782 N N . ASP A 1 97 ? 9.248 6.550 -31.209 1.00 79.25 97 ASP A N 1
ATOM 783 C CA . ASP A 1 97 ? 10.337 7.423 -31.673 1.00 79.25 97 ASP A CA 1
ATOM 784 C C . ASP A 1 97 ? 9.840 8.791 -32.176 1.00 79.25 97 ASP A C 1
ATOM 786 O O . ASP A 1 97 ? 10.592 9.764 -32.194 1.00 79.25 97 ASP A O 1
ATOM 790 N N . SER A 1 98 ? 8.562 8.889 -32.561 1.00 81.56 98 SER A N 1
ATOM 791 C CA . SER A 1 98 ? 7.952 10.149 -33.005 1.00 81.56 98 SER A CA 1
ATOM 792 C C . SER A 1 98 ? 7.493 11.035 -31.842 1.00 81.56 98 SER A C 1
ATOM 794 O O . SER A 1 98 ? 7.503 12.260 -31.955 1.00 81.56 98 SER A O 1
ATOM 796 N N . VAL A 1 99 ? 7.105 10.425 -30.715 1.00 78.19 99 VAL A N 1
ATOM 797 C CA . VAL A 1 99 ? 6.565 11.127 -29.540 1.00 78.19 99 VAL A CA 1
ATOM 798 C C . VAL A 1 99 ? 7.683 11.566 -28.593 1.00 78.19 99 VAL A C 1
ATOM 800 O O . VAL A 1 99 ? 7.583 12.624 -27.970 1.00 78.19 99 VAL A O 1
ATOM 803 N N . PHE A 1 100 ? 8.756 10.779 -28.497 1.00 77.62 100 PHE A N 1
ATOM 804 C CA . PHE A 1 100 ? 9.898 11.054 -27.628 1.00 77.62 100 PHE A CA 1
ATOM 805 C C . PHE A 1 100 ? 11.183 11.159 -28.455 1.00 77.62 100 PHE A C 1
ATOM 807 O O . PHE A 1 100 ? 11.947 10.195 -28.517 1.00 77.62 100 PHE A O 1
ATOM 814 N N . PRO A 1 101 ? 11.441 12.318 -29.094 1.00 78.25 101 PRO A N 1
ATOM 815 C CA . PRO A 1 101 ? 12.677 12.519 -29.835 1.00 78.25 101 PRO A CA 1
ATOM 816 C C . PRO A 1 101 ? 13.886 12.368 -28.908 1.00 78.25 101 PRO A C 1
ATOM 818 O O . PRO A 1 101 ? 13.844 12.743 -27.730 1.00 78.25 101 PRO A O 1
ATOM 821 N N . ALA A 1 102 ? 14.969 11.815 -29.454 1.00 76.25 102 ALA A N 1
ATOM 822 C CA . ALA A 1 102 ? 16.210 11.624 -28.723 1.00 76.25 102 ALA A CA 1
ATOM 823 C C . ALA A 1 102 ? 16.701 12.964 -28.159 1.00 76.25 102 ALA A C 1
ATOM 825 O O . ALA A 1 102 ? 16.854 13.951 -28.876 1.00 76.25 102 ALA A O 1
ATOM 826 N N . ASN A 1 103 ? 16.931 12.984 -26.851 1.00 83.25 103 ASN A N 1
ATOM 827 C CA . ASN A 1 103 ? 17.457 14.138 -26.145 1.00 83.25 103 ASN A CA 1
ATOM 828 C C . ASN A 1 103 ? 18.960 13.949 -25.935 1.00 83.25 103 ASN A C 1
ATOM 830 O O . ASN A 1 103 ? 19.373 12.971 -25.309 1.00 83.25 103 ASN A O 1
ATOM 834 N N . ASP A 1 104 ? 19.767 14.916 -26.373 1.00 84.56 104 ASP A N 1
ATOM 835 C CA . ASP A 1 104 ? 21.233 14.798 -26.363 1.00 84.56 104 ASP A CA 1
ATOM 836 C C . ASP A 1 104 ? 21.832 14.553 -24.968 1.00 84.56 104 ASP A C 1
ATOM 838 O O . ASP A 1 104 ? 22.858 13.893 -24.816 1.00 84.56 104 ASP A O 1
ATOM 842 N N . TRP A 1 105 ? 21.169 15.039 -23.916 1.00 87.31 105 TRP A N 1
ATOM 843 C CA . TRP A 1 105 ? 21.608 14.854 -22.531 1.00 87.31 105 TRP A CA 1
ATOM 844 C C . TRP A 1 105 ? 21.307 13.453 -21.966 1.00 87.31 105 TRP A C 1
ATOM 846 O O . TRP A 1 105 ? 21.910 13.057 -20.969 1.00 87.31 105 TRP A O 1
ATOM 856 N N . LEU A 1 106 ? 20.401 12.691 -22.593 1.00 82.94 106 LEU A N 1
ATOM 857 C CA . LEU A 1 106 ? 20.048 11.318 -22.203 1.00 82.94 106 LEU A CA 1
ATOM 858 C C . LEU A 1 106 ? 20.850 10.252 -22.959 1.00 82.94 106 LEU A C 1
ATOM 860 O O . LEU A 1 106 ? 20.956 9.131 -22.464 1.00 82.94 106 LEU A O 1
ATOM 864 N N . LEU A 1 107 ? 21.463 10.601 -24.095 1.00 84.00 107 LEU A N 1
ATOM 865 C CA . LEU A 1 107 ? 22.309 9.712 -24.902 1.00 84.00 107 LEU A CA 1
ATOM 866 C C . LEU A 1 107 ? 23.327 8.883 -24.095 1.00 84.00 107 LEU A C 1
ATOM 868 O O . LEU A 1 107 ? 23.360 7.667 -24.285 1.00 84.00 107 LEU A O 1
ATOM 872 N N . PRO A 1 108 ? 24.136 9.459 -23.177 1.00 86.81 108 PRO A N 1
ATOM 873 C CA . PRO A 1 108 ? 25.116 8.663 -22.435 1.00 86.81 108 PRO A CA 1
ATOM 874 C C . PRO A 1 108 ? 24.452 7.627 -21.521 1.00 86.81 108 PRO A C 1
ATOM 876 O O . PRO A 1 108 ? 24.956 6.516 -21.366 1.00 86.81 108 PRO A O 1
ATOM 879 N N . LEU A 1 109 ? 23.299 7.966 -20.939 1.00 83.81 109 LEU A N 1
ATOM 880 C CA . LEU A 1 109 ? 22.539 7.041 -20.106 1.00 83.81 109 LEU A CA 1
ATOM 881 C C . LEU A 1 109 ? 21.933 5.921 -20.958 1.00 83.81 109 LEU A C 1
ATOM 883 O O . LEU A 1 109 ? 21.999 4.752 -20.586 1.00 83.81 109 LEU A O 1
ATOM 887 N N . GLU A 1 110 ? 21.376 6.270 -22.116 1.00 84.12 110 GLU A N 1
ATOM 888 C CA . GLU A 1 110 ? 20.797 5.310 -23.049 1.00 84.12 110 GLU A CA 1
ATOM 889 C C . GLU A 1 110 ? 21.847 4.323 -23.570 1.00 84.12 110 GLU A C 1
ATOM 891 O O . GLU A 1 110 ? 21.590 3.120 -23.642 1.00 84.12 110 GLU A O 1
ATOM 896 N N . GLN A 1 111 ? 23.055 4.806 -23.859 1.00 87.75 111 GLN A N 1
ATOM 897 C CA . GLN A 1 111 ? 24.162 3.971 -24.304 1.00 87.75 111 GLN A CA 1
ATOM 898 C C . GLN A 1 111 ? 24.560 2.942 -23.236 1.00 87.75 111 GLN A C 1
ATOM 900 O O . GLN A 1 111 ? 24.677 1.759 -23.553 1.00 87.75 111 GLN A O 1
ATOM 905 N N . ILE A 1 112 ? 24.649 3.349 -21.964 1.00 85.25 112 ILE A N 1
ATOM 906 C CA . ILE A 1 112 ? 24.918 2.437 -20.838 1.00 85.25 112 ILE A CA 1
ATOM 907 C C . ILE A 1 112 ? 23.813 1.378 -20.706 1.00 85.25 112 ILE A C 1
ATOM 909 O O . ILE A 1 112 ? 24.094 0.199 -20.475 1.00 85.25 112 ILE A O 1
ATOM 913 N N . VAL A 1 113 ? 22.547 1.775 -20.868 1.00 86.38 113 VAL A N 1
ATOM 914 C CA . VAL A 1 113 ? 21.407 0.847 -20.794 1.00 86.38 113 VAL A CA 1
ATOM 915 C C . VAL A 1 113 ? 21.429 -0.154 -21.953 1.00 86.38 113 VAL A C 1
ATOM 917 O O . VAL A 1 113 ? 21.170 -1.338 -21.731 1.00 86.38 113 VAL A O 1
ATOM 920 N N . ARG A 1 114 ? 21.769 0.287 -23.170 1.00 85.75 114 ARG A N 1
ATOM 921 C CA . ARG A 1 114 ? 21.891 -0.585 -24.350 1.00 85.75 114 ARG A CA 1
ATOM 922 C C . ARG A 1 114 ? 23.066 -1.555 -24.234 1.00 85.75 114 ARG A C 1
ATOM 924 O O . ARG A 1 114 ? 22.933 -2.712 -24.623 1.00 85.75 114 ARG A O 1
ATOM 931 N N . GLU A 1 115 ? 24.191 -1.104 -23.689 1.00 94.19 115 GLU A N 1
ATOM 932 C CA . GLU A 1 115 ? 25.400 -1.919 -23.539 1.00 94.19 115 GLU A CA 1
ATOM 933 C C . GLU A 1 115 ? 25.251 -2.974 -22.431 1.00 94.19 115 GLU A C 1
ATOM 935 O O . GLU A 1 115 ? 25.706 -4.115 -22.568 1.00 94.19 115 GLU A O 1
ATOM 940 N N . HIS A 1 116 ? 24.550 -2.637 -21.344 1.00 91.56 116 HIS A N 1
ATOM 941 C CA . HIS A 1 116 ? 24.369 -3.520 -20.192 1.00 91.56 116 HIS A CA 1
ATOM 942 C C . HIS A 1 116 ? 22.905 -3.604 -19.717 1.00 91.56 116 HIS A C 1
ATOM 944 O O . HIS A 1 116 ? 22.594 -3.247 -18.574 1.00 91.56 116 HIS A O 1
ATOM 950 N N . PRO A 1 117 ? 21.992 -4.182 -20.522 1.00 86.25 117 PRO A N 1
ATOM 951 C CA . PRO A 1 117 ? 20.558 -4.175 -20.220 1.00 86.25 117 PRO A CA 1
ATOM 952 C C . PRO A 1 117 ? 20.226 -4.949 -18.941 1.00 86.25 117 PRO A C 1
ATOM 954 O O . PRO A 1 117 ? 19.392 -4.530 -18.143 1.00 86.25 117 PRO A O 1
ATOM 957 N N . ARG A 1 118 ? 20.926 -6.062 -18.684 1.00 87.69 118 ARG A N 1
ATOM 958 C CA . ARG A 1 118 ? 20.727 -6.856 -17.461 1.00 87.69 118 ARG A CA 1
ATOM 959 C C . ARG A 1 118 ? 21.155 -6.089 -16.211 1.00 87.69 118 ARG A C 1
ATOM 961 O O . ARG A 1 118 ? 20.435 -6.101 -15.218 1.00 87.69 118 ARG A O 1
ATOM 968 N N . ALA A 1 119 ? 22.300 -5.406 -16.264 1.00 86.75 119 ALA A N 1
ATOM 969 C CA . ALA A 1 119 ? 22.790 -4.615 -15.139 1.00 86.75 119 ALA A CA 1
ATOM 970 C C . ALA A 1 119 ? 21.862 -3.426 -14.849 1.00 86.75 119 ALA A C 1
ATOM 972 O O . ALA A 1 119 ? 21.574 -3.163 -13.684 1.00 86.75 119 ALA A O 1
ATOM 973 N N . ALA A 1 120 ? 21.339 -2.772 -15.892 1.00 83.81 120 ALA A N 1
ATOM 974 C CA . ALA A 1 120 ? 20.352 -1.703 -15.768 1.00 83.81 120 ALA A CA 1
ATOM 975 C C . ALA A 1 120 ? 19.040 -2.190 -15.125 1.00 83.81 120 ALA A C 1
ATOM 977 O O . ALA A 1 120 ? 18.525 -1.554 -14.208 1.00 83.81 120 ALA A O 1
ATOM 978 N N . VAL A 1 121 ? 18.519 -3.351 -15.539 1.00 85.81 121 VAL A N 1
ATOM 979 C CA . VAL A 1 121 ? 17.308 -3.932 -14.933 1.00 85.81 121 VAL A CA 1
ATOM 980 C C . VAL A 1 121 ? 17.535 -4.281 -13.461 1.00 85.81 121 VAL A C 1
ATOM 982 O O . VAL A 1 121 ? 16.694 -3.958 -12.623 1.00 85.81 121 VAL A O 1
ATOM 985 N N . TYR A 1 122 ? 18.666 -4.904 -13.116 1.00 89.25 122 TYR A N 1
ATOM 986 C CA . TYR A 1 122 ? 18.955 -5.256 -11.723 1.00 89.25 122 TYR A CA 1
ATOM 987 C C . TYR A 1 122 ? 19.200 -4.033 -10.837 1.00 89.25 122 TYR A C 1
ATOM 989 O O . TYR A 1 122 ? 18.756 -4.031 -9.690 1.00 89.25 122 TYR A O 1
ATOM 997 N N . SER A 1 123 ? 19.860 -2.988 -11.343 1.00 88.06 123 SER A N 1
ATOM 998 C CA . SER A 1 123 ? 20.104 -1.768 -10.570 1.00 88.06 123 SER A CA 1
ATOM 999 C C . SER A 1 123 ? 18.809 -0.992 -10.325 1.00 88.06 123 SER A C 1
ATOM 1001 O O . SER A 1 123 ? 18.491 -0.692 -9.175 1.00 88.06 123 SER A O 1
ATOM 1003 N N . VAL A 1 124 ? 18.009 -0.747 -11.369 1.00 86.62 124 VAL A N 1
ATOM 1004 C CA . VAL A 1 124 ? 16.716 -0.054 -11.254 1.00 86.62 124 VAL A CA 1
ATOM 1005 C C . VAL A 1 124 ? 15.742 -0.873 -10.408 1.00 86.62 124 VAL A C 1
ATOM 1007 O O . VAL A 1 124 ? 15.138 -0.343 -9.476 1.00 86.62 124 VAL A O 1
ATOM 1010 N N . GLY A 1 125 ? 15.632 -2.178 -10.670 1.00 86.31 125 GLY A N 1
ATOM 1011 C CA . GLY A 1 125 ? 14.796 -3.087 -9.886 1.00 86.31 125 GLY A CA 1
ATOM 1012 C C . GLY A 1 125 ? 15.218 -3.153 -8.417 1.00 86.31 125 GLY A C 1
ATOM 1013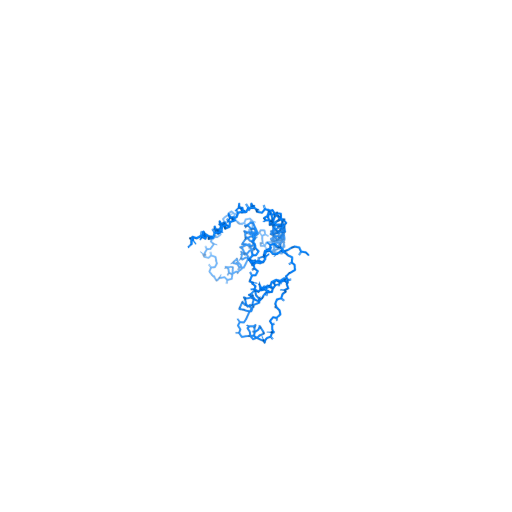 O O . GLY A 1 125 ? 14.364 -3.123 -7.531 1.00 86.31 125 GLY A O 1
ATOM 1014 N N . GLY A 1 126 ? 16.525 -3.169 -8.143 1.00 90.69 126 GLY A N 1
ATOM 1015 C CA . GLY A 1 126 ? 17.075 -3.139 -6.790 1.00 90.69 126 GLY A CA 1
ATOM 1016 C C . GLY A 1 126 ? 16.732 -1.851 -6.042 1.00 90.69 126 GLY A C 1
ATOM 1017 O O . GLY A 1 126 ? 16.250 -1.912 -4.912 1.00 90.69 126 GLY A O 1
ATOM 1018 N N . VAL A 1 127 ? 16.905 -0.689 -6.681 1.00 89.94 127 VAL A N 1
ATOM 1019 C CA . VAL A 1 127 ? 16.530 0.611 -6.097 1.00 89.94 127 VAL A CA 1
ATOM 1020 C C . VAL A 1 127 ? 15.032 0.654 -5.798 1.00 89.94 127 VAL A C 1
ATOM 1022 O O . VAL A 1 127 ? 14.649 0.986 -4.677 1.00 89.94 127 VAL A O 1
ATOM 1025 N N . LEU A 1 128 ? 14.187 0.241 -6.749 1.00 88.44 128 LEU A N 1
ATOM 1026 C CA . LEU A 1 128 ? 12.735 0.180 -6.559 1.00 88.44 128 LEU A CA 1
ATOM 1027 C C . LEU A 1 128 ? 12.349 -0.729 -5.387 1.00 88.44 128 LEU A C 1
ATOM 1029 O O . LEU A 1 128 ? 11.524 -0.341 -4.560 1.00 88.44 128 LEU A O 1
ATOM 1033 N N . ALA A 1 129 ? 12.966 -1.908 -5.278 1.00 86.88 129 ALA A N 1
ATOM 1034 C CA . ALA A 1 129 ? 12.716 -2.837 -4.183 1.00 86.88 129 ALA A CA 1
ATOM 1035 C C . ALA A 1 129 ? 13.098 -2.232 -2.823 1.00 86.88 129 ALA A C 1
ATOM 1037 O O . ALA A 1 129 ? 12.305 -2.292 -1.881 1.00 86.88 129 ALA A O 1
ATOM 1038 N N . ILE A 1 130 ? 14.267 -1.592 -2.720 1.00 92.38 130 ILE A N 1
ATOM 1039 C CA . ILE A 1 130 ? 14.712 -0.919 -1.490 1.00 92.38 130 ILE A CA 1
ATOM 1040 C C . ILE A 1 130 ? 13.744 0.208 -1.116 1.00 92.38 130 ILE A C 1
ATOM 1042 O O . ILE A 1 130 ? 13.314 0.292 0.037 1.00 92.38 130 ILE A O 1
ATOM 1046 N N . THR A 1 131 ? 13.351 1.049 -2.079 1.00 89.00 131 THR A N 1
ATOM 1047 C CA . THR A 1 131 ? 12.377 2.123 -1.850 1.00 89.00 131 THR A CA 1
ATOM 1048 C C . THR A 1 131 ? 11.033 1.565 -1.385 1.00 89.00 131 THR A C 1
ATOM 1050 O O . THR A 1 131 ? 10.451 2.087 -0.434 1.00 89.00 131 THR A O 1
ATOM 1053 N N . PHE A 1 132 ? 10.556 0.478 -1.993 1.00 86.50 132 PHE A N 1
ATOM 1054 C CA . PHE A 1 132 ? 9.300 -0.163 -1.611 1.00 86.50 132 PHE A CA 1
ATOM 1055 C C . PHE A 1 132 ? 9.350 -0.700 -0.177 1.00 86.50 132 PHE A C 1
ATOM 1057 O O . PHE A 1 132 ? 8.450 -0.430 0.617 1.00 86.50 132 PHE A O 1
ATOM 1064 N N . VAL A 1 133 ? 10.430 -1.396 0.193 1.00 90.19 133 VAL A N 1
ATOM 1065 C CA . VAL A 1 133 ? 10.631 -1.910 1.557 1.00 90.19 133 VAL A CA 1
ATOM 1066 C C . VAL A 1 133 ? 10.716 -0.766 2.570 1.00 90.19 133 VAL A C 1
ATOM 1068 O O . VAL A 1 133 ? 10.090 -0.842 3.630 1.00 90.19 133 VAL A O 1
ATOM 1071 N N . ALA A 1 134 ? 11.421 0.321 2.246 1.00 90.50 134 ALA A N 1
ATOM 1072 C CA . ALA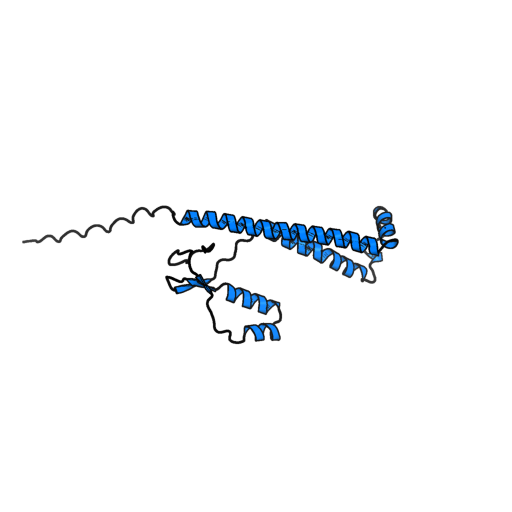 A 1 134 ? 11.513 1.495 3.109 1.00 90.50 134 ALA A CA 1
ATOM 1073 C C . ALA A 1 134 ? 10.140 2.156 3.329 1.00 90.50 134 ALA A C 1
ATOM 1075 O O . ALA A 1 134 ? 9.752 2.419 4.470 1.00 90.50 134 ALA A O 1
ATOM 1076 N N . LEU A 1 135 ? 9.364 2.371 2.260 1.00 86.69 135 LEU A N 1
ATOM 1077 C CA . LEU A 1 135 ? 8.015 2.941 2.341 1.00 86.69 135 LEU A CA 1
ATOM 1078 C C . LEU A 1 135 ? 7.053 2.037 3.111 1.00 86.69 135 LEU A C 1
ATOM 1080 O O . LEU A 1 135 ? 6.271 2.526 3.930 1.00 86.69 135 LEU A O 1
ATOM 1084 N N . LEU A 1 136 ? 7.138 0.724 2.899 1.00 86.62 136 LEU A N 1
ATOM 1085 C CA . LEU A 1 136 ? 6.360 -0.258 3.641 1.00 86.62 136 LEU A CA 1
ATOM 1086 C C . LEU A 1 136 ? 6.702 -0.206 5.136 1.00 86.62 136 LEU A C 1
ATOM 1088 O O . LEU A 1 136 ? 5.799 -0.153 5.974 1.00 86.62 136 LEU A O 1
ATOM 1092 N N . GLY A 1 137 ? 7.991 -0.138 5.474 1.00 87.25 137 GLY A N 1
ATOM 1093 C CA . GLY A 1 137 ? 8.470 0.035 6.843 1.00 87.25 137 GLY A CA 1
ATOM 1094 C C . GLY A 1 137 ? 7.930 1.310 7.495 1.00 87.25 137 GLY A C 1
ATOM 1095 O O . GLY A 1 137 ? 7.412 1.257 8.612 1.00 87.25 137 GLY A O 1
ATOM 1096 N N . ILE A 1 138 ? 7.957 2.441 6.781 1.00 88.00 138 ILE A N 1
ATOM 1097 C CA . ILE A 1 138 ? 7.391 3.717 7.248 1.00 88.00 138 ILE A CA 1
ATOM 1098 C C . ILE A 1 138 ? 5.876 3.602 7.457 1.00 88.00 138 ILE A C 1
ATOM 1100 O O . ILE A 1 138 ? 5.362 4.035 8.491 1.00 88.00 138 ILE A O 1
ATOM 1104 N N . ALA A 1 139 ? 5.146 2.999 6.517 1.00 80.62 139 ALA A N 1
ATOM 1105 C CA . ALA A 1 139 ? 3.698 2.836 6.609 1.00 80.62 139 ALA A CA 1
ATOM 1106 C C . ALA A 1 139 ? 3.297 1.957 7.805 1.00 80.62 139 ALA A C 1
ATOM 1108 O O . ALA A 1 139 ? 2.404 2.323 8.579 1.00 80.62 139 ALA A O 1
ATOM 1109 N N . ILE A 1 140 ? 3.981 0.823 7.993 1.00 82.38 140 ILE A N 1
ATOM 1110 C CA . ILE A 1 140 ? 3.766 -0.088 9.123 1.00 82.38 140 ILE A CA 1
ATOM 1111 C C . ILE A 1 140 ? 4.140 0.607 10.434 1.00 82.38 140 ILE A C 1
ATOM 1113 O O . ILE A 1 140 ? 3.316 0.672 11.350 1.00 82.38 140 ILE A O 1
ATOM 1117 N N . GLY A 1 141 ? 5.343 1.179 10.520 1.00 84.94 141 GLY A N 1
ATOM 1118 C CA . GLY A 1 141 ? 5.846 1.847 11.719 1.00 84.94 141 GLY A CA 1
ATOM 1119 C C . GLY A 1 141 ? 4.962 3.016 12.148 1.00 84.94 141 GLY A C 1
ATOM 1120 O O . GLY A 1 141 ? 4.602 3.136 13.322 1.00 84.94 141 GLY A O 1
ATOM 1121 N N . SER A 1 142 ? 4.514 3.830 11.192 1.00 85.25 142 SER A N 1
ATOM 1122 C CA . SER A 1 142 ? 3.615 4.948 11.462 1.00 85.25 142 SER A CA 1
ATOM 1123 C C . SER A 1 142 ? 2.235 4.484 11.938 1.00 85.25 142 SER A C 1
ATOM 1125 O O . SER A 1 142 ? 1.695 5.039 12.898 1.00 85.25 142 SER A O 1
ATOM 1127 N N . ASN A 1 143 ? 1.686 3.416 11.351 1.00 80.44 143 ASN A N 1
ATOM 1128 C CA . ASN A 1 143 ? 0.428 2.829 11.814 1.00 80.44 143 ASN A CA 1
ATOM 1129 C C . ASN A 1 143 ? 0.547 2.217 13.218 1.00 80.44 143 ASN A C 1
ATOM 1131 O O . ASN A 1 143 ? -0.360 2.394 14.032 1.00 80.44 143 ASN A O 1
ATOM 1135 N N . ILE A 1 144 ? 1.652 1.534 13.535 1.00 81.75 144 ILE A N 1
ATOM 1136 C CA . ILE A 1 144 ? 1.900 0.989 14.879 1.00 81.75 144 ILE A CA 1
ATOM 1137 C C . ILE A 1 144 ? 2.017 2.126 15.897 1.00 81.75 144 ILE A C 1
ATOM 1139 O O . ILE A 1 144 ? 1.366 2.081 16.942 1.00 81.75 144 ILE A O 1
ATOM 1143 N N . SER A 1 145 ? 2.799 3.161 15.582 1.00 84.62 145 SER A N 1
ATOM 1144 C CA . SER A 1 145 ? 2.968 4.333 16.444 1.00 84.62 145 SER A CA 1
ATOM 1145 C C . SER A 1 145 ? 1.628 5.026 16.718 1.00 84.62 145 SER A C 1
ATOM 1147 O O . SER A 1 145 ? 1.271 5.253 17.876 1.00 84.62 145 SER A O 1
ATOM 1149 N N . LYS A 1 146 ? 0.811 5.243 15.677 1.00 80.88 146 LYS A N 1
ATOM 1150 C CA . LYS A 1 146 ? -0.525 5.842 15.813 1.00 80.88 146 LYS A CA 1
ATOM 1151 C C . LYS A 1 146 ? -1.493 4.964 16.611 1.00 80.88 146 LYS A C 1
ATOM 1153 O O . LYS A 1 146 ? -2.275 5.473 17.409 1.00 80.88 146 LYS A O 1
ATOM 1158 N N . ARG A 1 147 ? -1.426 3.636 16.471 1.00 73.69 147 ARG A N 1
ATOM 1159 C CA . ARG A 1 147 ? -2.208 2.717 17.319 1.00 73.69 147 ARG A CA 1
ATOM 1160 C C . ARG A 1 147 ? -1.804 2.808 18.788 1.00 73.69 147 ARG A C 1
ATOM 1162 O O . ARG A 1 147 ? -2.675 2.827 19.655 1.00 73.69 147 ARG A O 1
ATOM 1169 N N . ARG A 1 148 ? -0.502 2.902 19.072 1.00 77.88 148 ARG A N 1
ATOM 1170 C CA . ARG A 1 148 ? 0.004 3.069 20.442 1.00 77.88 148 ARG A CA 1
ATOM 1171 C C . ARG A 1 148 ? -0.419 4.408 21.048 1.00 77.88 148 ARG A C 1
ATOM 1173 O O . ARG A 1 148 ? -0.777 4.436 22.222 1.00 77.88 148 ARG A O 1
ATOM 1180 N N . SER A 1 149 ? -0.407 5.501 20.280 1.00 79.06 149 SER A N 1
ATOM 1181 C CA . SER A 1 149 ? -0.824 6.818 20.784 1.00 79.06 149 SER A CA 1
ATOM 1182 C C . SER A 1 149 ? -2.331 6.903 21.043 1.00 79.06 149 SER A C 1
ATOM 1184 O O . SER A 1 149 ? -2.737 7.459 22.061 1.00 79.06 149 SER A O 1
ATOM 1186 N N . MET A 1 150 ? -3.162 6.273 20.208 1.00 70.19 150 MET A N 1
ATOM 1187 C CA . MET A 1 150 ? -4.607 6.189 20.449 1.00 70.19 150 MET A CA 1
ATOM 1188 C C . MET A 1 150 ? -4.950 5.483 21.756 1.00 70.19 150 MET A C 1
ATOM 1190 O O . MET A 1 150 ? -5.785 5.974 22.509 1.00 70.19 150 MET A O 1
ATOM 1194 N N . GLY A 1 151 ? -4.267 4.379 22.074 1.00 64.31 151 GLY A N 1
ATOM 1195 C CA . GLY A 1 151 ? -4.463 3.695 23.354 1.00 64.31 151 GLY A CA 1
ATOM 1196 C C . GLY A 1 151 ? -4.235 4.606 24.569 1.00 64.31 151 GLY A C 1
ATOM 1197 O O . GLY A 1 151 ? -4.841 4.389 25.614 1.00 64.31 151 GLY A O 1
ATOM 1198 N N . LYS A 1 152 ? -3.409 5.654 24.433 1.00 65.31 152 LYS A N 1
ATOM 1199 C CA . LYS A 1 152 ? -3.197 6.665 25.479 1.00 65.31 152 LYS A CA 1
ATOM 1200 C C . LYS A 1 152 ? -4.321 7.707 25.520 1.00 65.31 152 LYS A C 1
ATOM 1202 O O . LYS A 1 152 ? -4.778 8.032 26.608 1.00 65.31 152 LYS A O 1
ATOM 1207 N N . MET A 1 153 ? -4.799 8.184 24.366 1.00 61.03 153 MET A N 1
ATOM 1208 C CA . MET A 1 153 ? -5.889 9.175 24.301 1.00 61.03 153 MET A CA 1
ATOM 1209 C C . MET A 1 153 ? -7.223 8.610 24.802 1.00 61.03 153 MET A C 1
ATOM 1211 O O . MET A 1 153 ? -7.906 9.259 25.586 1.00 61.03 153 MET A O 1
ATOM 1215 N N . PHE A 1 154 ? -7.574 7.379 24.422 1.00 56.06 154 PHE A N 1
ATOM 1216 C CA . PHE A 1 154 ? -8.826 6.758 24.873 1.00 56.06 154 PHE A CA 1
ATOM 1217 C C . PHE A 1 154 ? -8.799 6.373 26.358 1.00 56.06 154 PHE A C 1
ATOM 1219 O O . PHE A 1 154 ? -9.836 6.405 27.014 1.00 56.06 154 PHE A O 1
ATOM 1226 N N . ARG A 1 155 ? -7.615 6.100 26.929 1.00 50.12 155 ARG A N 1
ATOM 1227 C CA . ARG A 1 155 ? -7.464 5.900 28.381 1.00 50.12 155 ARG A CA 1
ATOM 1228 C C . ARG A 1 155 ? -7.716 7.171 29.198 1.00 50.12 155 ARG A C 1
ATOM 1230 O O . ARG A 1 155 ? -8.144 7.055 30.338 1.00 50.12 155 ARG A O 1
ATOM 1237 N N . LEU A 1 156 ? -7.494 8.358 28.632 1.00 45.78 156 LEU A N 1
ATOM 1238 C CA . LEU A 1 156 ? -7.733 9.637 29.316 1.00 45.78 156 LEU A CA 1
ATOM 1239 C C . LEU A 1 156 ? -9.220 10.038 29.343 1.00 45.78 156 LEU A C 1
ATOM 1241 O O . LEU A 1 156 ? -9.610 10.838 30.182 1.00 45.78 156 LEU A O 1
ATOM 1245 N N . SER A 1 157 ? -10.066 9.445 28.492 1.00 43.44 157 SER A N 1
ATOM 1246 C CA . SER A 1 157 ? -11.511 9.726 28.457 1.00 43.44 157 SER A CA 1
ATOM 1247 C C . SER A 1 157 ? -12.335 8.936 29.483 1.00 43.44 157 SER A C 1
ATOM 1249 O O . SER A 1 157 ? -13.528 9.198 29.618 1.00 43.44 157 SER A O 1
ATOM 1251 N N . VAL A 1 158 ? -11.741 7.980 30.204 1.00 49.44 158 VAL A N 1
ATOM 1252 C CA . VAL A 1 158 ? -12.428 7.286 31.315 1.00 49.44 158 VAL A CA 1
ATOM 1253 C C . VAL A 1 158 ? -12.613 8.227 32.516 1.00 49.44 158 VAL A C 1
ATOM 1255 O O . VAL A 1 158 ? -13.533 8.042 33.301 1.00 49.44 158 VAL A O 1
ATOM 1258 N N . ASN A 1 159 ? -11.815 9.299 32.579 1.00 45.59 159 ASN A N 1
ATOM 1259 C CA . ASN A 1 159 ? -11.971 10.413 33.512 1.00 45.59 159 ASN A CA 1
ATOM 1260 C C . ASN A 1 159 ? -12.425 11.679 32.766 1.00 45.59 159 ASN A C 1
ATOM 1262 O O . ASN A 1 159 ? -11.852 12.754 32.949 1.00 45.59 159 ASN A O 1
ATOM 1266 N N . GLY A 1 160 ? -13.408 11.556 31.867 1.00 41.38 160 GLY A N 1
ATOM 1267 C CA . GLY A 1 160 ? -14.122 12.735 31.376 1.00 41.38 160 GLY A CA 1
ATOM 1268 C C . GLY A 1 160 ? -14.675 13.539 32.561 1.00 41.38 160 GLY A C 1
ATOM 1269 O O . GLY A 1 160 ? -14.944 12.938 33.604 1.00 41.38 160 GLY A O 1
ATOM 1270 N N . PRO A 1 161 ? -14.806 14.875 32.434 1.00 43.81 161 PRO A N 1
ATOM 1271 C CA . PRO A 1 161 ? -15.297 15.721 33.514 1.00 43.81 161 PRO A CA 1
ATOM 1272 C C . PRO A 1 161 ? -16.590 15.111 34.036 1.00 43.81 161 PRO A C 1
ATOM 1274 O O . PRO A 1 161 ? -17.502 14.842 33.251 1.00 43.81 161 PRO A O 1
ATOM 1277 N N . THR A 1 162 ? -16.635 14.848 35.341 1.00 47.00 162 THR A N 1
ATOM 1278 C CA . THR A 1 162 ? -17.883 14.628 36.058 1.00 47.00 162 THR A CA 1
ATOM 1279 C C . THR A 1 162 ? -18.850 15.682 35.542 1.00 47.00 162 THR A C 1
ATOM 1281 O O . THR A 1 162 ? -18.617 16.881 35.714 1.00 47.00 162 THR A O 1
ATOM 1284 N N . LEU A 1 163 ? -19.882 15.243 34.814 1.00 44.97 163 LEU A N 1
ATOM 1285 C CA . LEU A 1 163 ? -21.055 16.073 34.593 1.00 44.97 163 LEU A CA 1
ATOM 1286 C C . LEU A 1 163 ? -21.403 16.613 35.983 1.00 44.97 163 LEU A C 1
ATOM 1288 O O . LEU A 1 163 ? -21.527 15.786 36.890 1.00 44.97 163 LEU A O 1
ATOM 1292 N N . PRO A 1 164 ? -21.438 17.945 36.192 1.00 45.75 164 PRO A N 1
ATOM 1293 C CA . PRO A 1 164 ? -21.827 18.489 37.482 1.00 45.75 164 PRO A CA 1
ATOM 1294 C C . PRO A 1 164 ? -23.147 17.828 37.822 1.00 45.75 164 PRO A C 1
ATOM 1296 O O . PRO A 1 164 ? -24.048 17.859 36.978 1.00 45.75 164 PRO A O 1
ATOM 1299 N N . ASP A 1 165 ? -23.172 17.148 38.973 1.00 50.75 165 ASP A N 1
ATOM 1300 C CA . ASP A 1 165 ? -24.291 16.352 39.450 1.00 50.75 165 ASP A CA 1
ATOM 1301 C C . ASP A 1 165 ? -25.573 17.054 39.042 1.00 50.75 165 ASP A C 1
ATOM 1303 O O . ASP A 1 165 ? -25.881 18.153 39.511 1.00 50.75 165 ASP A O 1
ATOM 1307 N N . SER A 1 166 ? -26.244 16.460 38.053 1.00 49.41 166 SER A N 1
ATOM 1308 C CA . SER A 1 166 ? -27.549 16.891 37.598 1.00 49.41 166 SER A CA 1
ATOM 1309 C C . SER A 1 166 ? -28.371 17.083 38.855 1.00 49.41 166 SER A C 1
ATOM 1311 O O . SER A 1 166 ? -28.583 16.117 39.593 1.00 49.41 166 SER A O 1
ATOM 1313 N N . ALA A 1 167 ? -28.696 18.350 39.113 1.00 53.53 167 ALA A N 1
ATOM 1314 C CA . ALA A 1 167 ? -29.342 18.826 40.314 1.00 53.53 167 ALA A CA 1
ATOM 1315 C C . ALA A 1 167 ? -30.382 17.808 40.771 1.00 53.53 167 ALA A C 1
ATOM 1317 O O . ALA A 1 167 ? -31.269 17.430 39.999 1.00 53.53 167 ALA A O 1
ATOM 1318 N N . ALA A 1 168 ? -30.221 17.343 42.012 1.00 55.94 168 ALA A N 1
ATOM 1319 C CA . ALA A 1 168 ? -31.205 16.510 42.671 1.00 55.94 168 ALA A CA 1
ATOM 1320 C C . ALA A 1 168 ? -32.601 17.097 42.397 1.00 55.94 168 ALA A C 1
ATOM 1322 O O . ALA A 1 168 ? -32.774 18.316 42.533 1.00 55.94 168 ALA A O 1
ATOM 1323 N N . PRO A 1 169 ? -33.580 16.280 41.970 1.00 53.81 169 PRO A N 1
ATOM 1324 C CA . PRO A 1 169 ? -34.927 16.776 41.750 1.00 53.81 169 PRO A CA 1
ATOM 1325 C C . PRO A 1 169 ? -35.396 17.468 43.038 1.00 53.81 169 PRO A C 1
ATOM 1327 O O . PRO A 1 169 ? -35.187 16.917 44.125 1.00 53.81 169 PRO A O 1
ATOM 1330 N N . PRO A 1 170 ? -35.966 18.685 42.951 1.00 53.88 170 PRO A N 1
ATOM 1331 C CA . PRO A 1 170 ? -36.405 19.415 44.128 1.00 53.88 170 PRO A CA 1
ATOM 1332 C C . PRO A 1 170 ? -37.367 18.532 44.918 1.00 53.88 170 PRO A C 1
ATOM 1334 O O . PRO A 1 170 ? -38.336 18.005 44.367 1.00 53.88 170 PRO A O 1
ATOM 1337 N N . ALA A 1 171 ? -37.054 18.350 46.201 1.00 54.84 171 ALA A N 1
ATOM 1338 C CA . ALA A 1 171 ? -37.884 17.626 47.143 1.00 54.84 171 ALA A CA 1
ATOM 1339 C C . ALA A 1 171 ? -39.320 18.154 47.041 1.00 54.84 171 ALA A C 1
ATOM 1341 O O . ALA A 1 171 ? -39.587 19.330 47.293 1.00 54.84 171 ALA A O 1
ATOM 1342 N N . SER A 1 172 ? -40.238 17.285 46.627 1.00 61.75 172 SER A N 1
ATOM 1343 C CA . SER A 1 172 ? -41.666 17.564 46.641 1.00 61.75 172 SER A CA 1
ATOM 1344 C C . SER A 1 172 ? -42.073 17.934 48.067 1.00 61.75 172 SER A C 1
ATOM 1346 O O . SER A 1 172 ? -41.952 17.113 48.979 1.00 61.75 172 SER A O 1
ATOM 1348 N N . ASN A 1 173 ? -42.520 19.178 48.247 1.00 60.28 173 ASN A N 1
ATOM 1349 C CA . ASN A 1 173 ? -43.023 19.706 49.510 1.00 60.28 173 ASN A CA 1
ATOM 1350 C C . ASN A 1 173 ? -44.107 18.786 50.1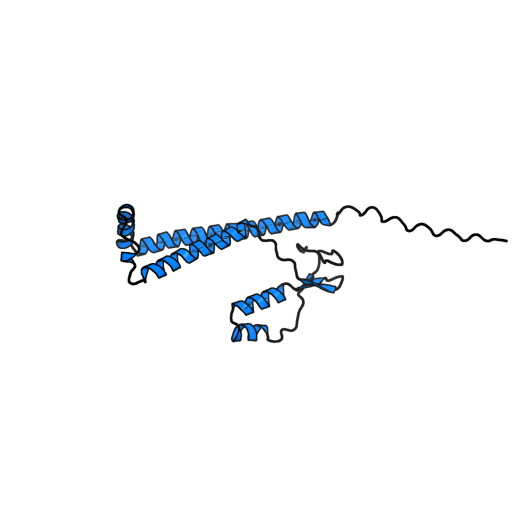05 1.00 60.28 173 ASN A C 1
ATOM 1352 O O . ASN A 1 173 ? -45.007 18.363 49.373 1.00 60.28 173 ASN A O 1
ATOM 1356 N N . PRO A 1 174 ? -44.078 18.506 51.421 1.00 60.22 174 PRO A N 1
ATOM 1357 C CA . PRO A 1 174 ? -45.170 17.810 52.080 1.00 60.22 174 PRO A CA 1
ATOM 1358 C C . PRO A 1 174 ? -46.421 18.693 52.070 1.00 60.22 174 PRO A C 1
ATOM 1360 O O . PRO A 1 174 ? -46.392 19.859 52.464 1.00 60.22 174 PRO A O 1
ATOM 1363 N N . ALA A 1 175 ? -47.516 18.109 51.587 1.00 55.94 175 ALA A N 1
ATOM 1364 C CA . ALA A 1 175 ? -48.837 18.709 51.531 1.00 55.94 175 ALA A CA 1
ATOM 1365 C C . ALA A 1 175 ? -49.249 19.292 52.892 1.00 55.94 175 ALA A C 1
ATOM 1367 O O . ALA A 1 175 ? -49.210 18.609 53.920 1.00 55.94 175 ALA A O 1
ATOM 1368 N N . SER A 1 176 ? -49.671 20.557 52.878 1.00 55.34 176 SER A N 1
ATOM 1369 C CA . SER A 1 176 ? -50.324 21.199 54.008 1.00 55.34 176 SER A CA 1
ATOM 1370 C C . SER A 1 176 ? -51.634 20.473 54.315 1.00 55.34 176 SER A C 1
ATOM 1372 O O . SER A 1 176 ? -52.527 20.354 53.477 1.00 55.34 176 SER A O 1
ATOM 1374 N N . LYS A 1 177 ? -51.756 19.987 55.551 1.00 54.78 177 LYS A N 1
ATOM 1375 C CA . LYS A 1 177 ? -53.058 19.703 56.149 1.00 54.78 177 LYS A CA 1
ATOM 1376 C C . LYS A 1 177 ? -53.695 21.045 56.506 1.00 54.78 177 LYS A C 1
ATOM 1378 O O . LYS A 1 177 ? -53.169 21.763 57.352 1.00 54.78 177 LYS A O 1
ATOM 1383 N N . GLY A 1 178 ? -54.774 21.380 55.807 1.00 59.09 178 GLY A N 1
ATOM 1384 C CA . GLY A 1 178 ? -55.728 22.416 56.198 1.00 59.09 178 GLY A CA 1
ATOM 1385 C C . GLY A 1 178 ? -56.912 21.816 56.973 1.00 59.09 178 GLY A C 1
ATOM 1386 O O . GLY A 1 178 ? -57.075 20.598 56.926 1.00 59.09 178 GLY A O 1
ATOM 1387 N N . PRO A 1 179 ? -57.664 22.670 57.687 1.00 58.53 179 PRO A N 1
ATOM 1388 C CA . PRO A 1 179 ? -58.364 22.408 58.955 1.00 58.53 179 PRO A CA 1
ATOM 1389 C C . PRO A 1 179 ? -59.572 21.468 58.901 1.00 58.53 179 PRO A C 1
ATOM 1391 O O . PRO A 1 179 ? -60.270 21.441 57.864 1.00 58.53 179 PRO A O 1
#

Radius of gyration: 29.84 Å; chains: 1; bounding box: 84×41×92 Å

pLDDT: mean 78.8, std 12.79, range [41.38, 94.19]

Sequence (179 aa):
MKYYFQCPHCKQDEAFYPVSEQDGGLGCALLVFGGLIPFFLFQRDRFQRVQCADCRLIFSKPPIPYAMTARVAVVLMILIGALPLFFFYIQNQPDYDSVFPANDWLLPLEQIVREHPRAAVYSVGGVLAITFVALLGIAIGSNISKRRSMGKMFRLSVNGPTLPDSAAPPASNPASKGP